Protein AF-A0A0B6Z1A5-F1 (afdb_monomer_lite)

Organism: NCBI:txid1028688

Radius of gyration: 14.41 Å; chains: 1; bounding box: 32×28×41 Å

Sequence (87 aa):
KTLKKDDVPTQKGATGLNNLGNTCFMNAALQCVSNTWPLTHYFAGNLHLFELNRNNPLGMKGHIAQRYGELIKDIWSGTSKTVAPLK

Secondary structure (DSSP, 8-state):
----TT-S---TT--EE---SS-HHHHHHHHHHHT-HHHHHHHHTTGGGGS--TT-TTS-TTHHHHHHHHHHHHHHSSS-SEE----

Structure (mmCIF, N/CA/C/O backbone):
data_AF-A0A0B6Z1A5-F1
#
_entry.id   AF-A0A0B6Z1A5-F1
#
loop_
_atom_site.group_PDB
_atom_site.id
_atom_site.type_symbol
_atom_site.label_atom_id
_atom_site.label_alt_id
_atom_site.label_comp_id
_atom_site.label_asym_id
_atom_site.label_entity_id
_atom_site.label_seq_id
_atom_site.pdbx_PDB_ins_code
_atom_site.Cartn_x
_atom_site.Cartn_y
_atom_site.Cartn_z
_atom_site.occupancy
_atom_site.B_iso_or_equiv
_atom_site.auth_seq_id
_atom_site.auth_comp_id
_atom_site.auth_asym_id
_atom_site.auth_atom_id
_atom_site.pdbx_PDB_model_num
ATOM 1 N N . LYS A 1 1 ? -14.570 -15.621 26.820 1.00 43.00 1 LYS A N 1
ATOM 2 C CA . LYS A 1 1 ? -13.513 -15.125 25.906 1.00 43.00 1 LYS A CA 1
ATOM 3 C C . LYS A 1 1 ? -13.605 -13.608 25.906 1.00 43.00 1 LYS A C 1
ATOM 5 O O . LYS A 1 1 ? -14.602 -13.090 25.426 1.00 43.00 1 LYS A O 1
ATOM 10 N N . THR A 1 2 ? -12.670 -12.920 26.550 1.00 42.78 2 THR A N 1
ATOM 11 C CA . THR A 1 2 ? -12.693 -11.456 26.664 1.00 42.78 2 THR A CA 1
ATOM 12 C C . THR A 1 2 ? -12.333 -10.860 25.305 1.00 42.78 2 THR A C 1
ATOM 14 O O . THR A 1 2 ? -11.233 -11.108 24.816 1.00 42.78 2 THR A O 1
ATOM 17 N N . LEU A 1 3 ? -13.271 -10.148 24.676 1.00 49.25 3 LEU A N 1
ATOM 18 C CA . LEU A 1 3 ? -13.026 -9.388 23.448 1.00 49.25 3 LEU A CA 1
ATOM 19 C C . LEU A 1 3 ? -11.945 -8.342 23.740 1.00 49.25 3 LEU A C 1
ATOM 21 O O . LEU A 1 3 ? -12.035 -7.630 24.746 1.00 49.25 3 LEU A O 1
ATOM 25 N N . LYS A 1 4 ? -10.903 -8.272 22.906 1.00 58.50 4 LYS A N 1
ATOM 26 C CA . LYS A 1 4 ? -9.917 -7.196 23.030 1.00 58.50 4 LYS A CA 1
ATOM 27 C C . LYS A 1 4 ? -10.599 -5.900 22.592 1.00 58.50 4 LYS A C 1
ATOM 29 O O . LYS A 1 4 ? -11.470 -5.908 21.729 1.00 58.50 4 LYS A O 1
ATOM 34 N N . LYS A 1 5 ? -10.209 -4.777 23.196 1.00 50.31 5 LYS A N 1
ATOM 35 C CA . LYS A 1 5 ? -10.790 -3.439 22.968 1.00 50.31 5 LYS A CA 1
ATOM 36 C C . LYS A 1 5 ? -10.777 -2.990 21.489 1.00 50.31 5 LYS A C 1
ATOM 38 O O . LYS A 1 5 ? -11.492 -2.055 21.140 1.00 50.31 5 LYS A O 1
ATOM 43 N N . ASP A 1 6 ? -10.023 -3.689 20.642 1.00 55.53 6 ASP A N 1
ATOM 44 C CA . ASP A 1 6 ? -9.849 -3.415 19.216 1.00 55.53 6 ASP A CA 1
ATOM 45 C C . ASP A 1 6 ? -10.755 -4.253 18.290 1.00 55.53 6 ASP A C 1
ATOM 47 O O . ASP A 1 6 ? -10.844 -3.934 17.111 1.00 55.53 6 ASP A O 1
ATOM 51 N N . ASP A 1 7 ? -11.491 -5.251 18.798 1.00 56.56 7 ASP A N 1
ATOM 52 C CA . ASP A 1 7 ? -12.356 -6.140 17.991 1.00 56.56 7 ASP A CA 1
ATOM 53 C C . ASP A 1 7 ? -13.738 -5.529 17.657 1.00 56.56 7 ASP A C 1
ATOM 55 O O . ASP A 1 7 ? -14.700 -6.249 17.379 1.00 56.56 7 ASP A O 1
ATOM 59 N N . VAL A 1 8 ? -13.890 -4.200 17.711 1.00 60.56 8 VAL A N 1
ATOM 60 C CA . VAL A 1 8 ? -15.147 -3.551 17.303 1.00 60.56 8 VAL A CA 1
ATOM 61 C C . VAL A 1 8 ? -15.211 -3.567 15.775 1.00 60.56 8 VAL A C 1
ATOM 63 O O . VAL A 1 8 ? -14.329 -2.968 15.157 1.00 60.56 8 VAL A O 1
ATOM 66 N N . PRO A 1 9 ? -16.233 -4.187 15.152 1.00 65.19 9 PRO A N 1
ATOM 67 C CA . PRO A 1 9 ? -16.368 -4.195 13.701 1.00 65.19 9 PRO A CA 1
ATOM 68 C C . PRO A 1 9 ? -16.322 -2.771 13.147 1.00 65.19 9 PRO A C 1
ATOM 70 O O . PRO A 1 9 ? -17.099 -1.906 13.561 1.00 65.19 9 PRO A O 1
ATOM 73 N N . THR A 1 10 ? -15.398 -2.524 12.225 1.00 81.06 10 THR A N 1
ATOM 74 C CA . THR A 1 10 ? -15.270 -1.253 11.513 1.00 81.06 10 THR A CA 1
ATOM 75 C C . THR A 1 10 ? -15.776 -1.405 10.085 1.00 81.06 10 THR A C 1
ATOM 77 O O . THR A 1 10 ? -15.790 -2.493 9.506 1.00 81.06 10 THR A O 1
ATOM 80 N N . GLN A 1 11 ? -16.243 -0.304 9.497 1.00 91.19 11 GLN A N 1
ATOM 81 C CA . GLN A 1 11 ? -16.623 -0.294 8.089 1.00 91.19 11 GLN A CA 1
ATOM 82 C C . GLN A 1 11 ? -15.386 -0.601 7.232 1.00 91.19 11 GLN A C 1
ATOM 84 O O . GLN A 1 11 ? -14.340 0.025 7.395 1.00 91.19 11 GLN A O 1
ATOM 89 N N . LYS A 1 12 ? -15.494 -1.565 6.310 1.00 93.56 12 LYS A N 1
ATOM 90 C CA . LYS A 1 12 ? -14.390 -1.917 5.405 1.00 93.56 12 LYS A CA 1
ATOM 91 C C . LYS A 1 12 ? -13.935 -0.690 4.616 1.00 93.56 12 LYS A C 1
ATOM 93 O O . LYS A 1 12 ? -14.768 0.060 4.112 1.00 93.56 12 LYS A O 1
ATOM 98 N N . GLY A 1 13 ? -12.622 -0.495 4.534 1.00 92.81 13 GLY A N 1
ATOM 99 C CA . GLY A 1 13 ? -12.024 0.676 3.893 1.00 92.81 13 GLY A CA 1
ATOM 100 C C . GLY A 1 13 ? -11.987 1.924 4.782 1.00 92.81 13 GLY A C 1
ATOM 101 O O . GLY A 1 13 ? -11.207 2.828 4.505 1.00 92.81 13 GLY A O 1
ATOM 102 N N . ALA A 1 14 ? -12.733 1.961 5.893 1.00 95.44 14 ALA A N 1
ATOM 103 C CA . ALA A 1 14 ? -12.693 3.040 6.880 1.00 95.44 14 ALA A CA 1
ATOM 104 C C . ALA A 1 14 ? -11.668 2.750 7.998 1.00 95.44 14 ALA A C 1
ATOM 106 O O . ALA A 1 14 ? -11.995 2.767 9.186 1.00 95.44 14 ALA A O 1
ATOM 107 N N . THR A 1 15 ? -10.420 2.486 7.600 1.00 96.44 15 THR A N 1
ATOM 108 C CA . THR A 1 15 ? -9.295 2.198 8.505 1.00 96.44 15 THR A CA 1
ATOM 109 C C . THR A 1 15 ? -8.228 3.281 8.363 1.00 96.44 15 THR A C 1
ATOM 111 O O . THR A 1 15 ? -7.691 3.505 7.278 1.00 96.44 15 THR A O 1
ATOM 114 N N . GLY A 1 16 ? -7.906 3.967 9.460 1.00 96.94 16 GLY A N 1
ATOM 115 C CA . GLY A 1 16 ? -6.863 4.991 9.503 1.00 96.94 16 GLY A CA 1
ATOM 116 C C . GLY 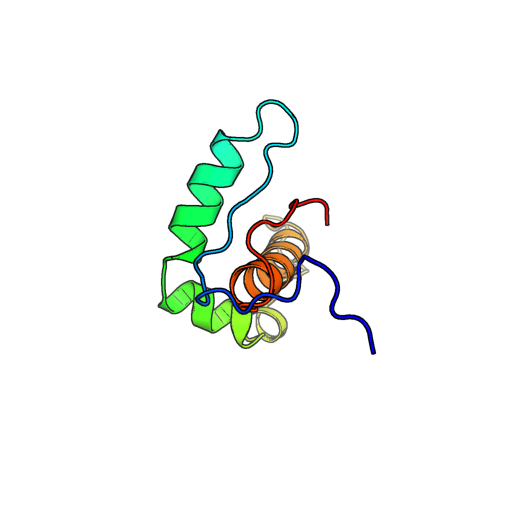A 1 16 ? -5.446 4.415 9.412 1.00 96.94 16 GLY A C 1
ATOM 117 O O . GLY A 1 16 ? -5.211 3.244 9.700 1.00 96.94 16 GLY A O 1
ATOM 118 N N . LEU A 1 17 ? -4.479 5.260 9.049 1.00 98.12 17 LEU A N 1
ATOM 119 C CA . LEU A 1 17 ? -3.056 4.908 9.035 1.00 98.12 17 LEU A CA 1
ATOM 120 C C . LEU A 1 17 ? -2.310 5.703 10.104 1.00 98.12 17 LEU A C 1
ATOM 122 O O . LEU A 1 17 ? -2.392 6.934 10.132 1.00 98.12 17 LEU A O 1
ATOM 126 N N . ASN A 1 18 ? -1.570 5.010 10.967 1.00 97.88 18 ASN A N 1
ATOM 127 C CA . ASN A 1 18 ? -0.766 5.657 11.998 1.00 97.88 18 ASN A CA 1
ATOM 128 C C . ASN A 1 18 ? 0.357 6.480 11.342 1.00 97.88 18 ASN A C 1
ATOM 130 O O . ASN A 1 18 ? 1.011 6.027 10.402 1.00 97.88 18 ASN A O 1
ATOM 134 N N . ASN A 1 19 ? 0.589 7.701 11.825 1.00 97.31 19 ASN A N 1
ATOM 135 C CA . ASN A 1 19 ? 1.771 8.475 11.447 1.00 97.31 19 ASN A CA 1
ATOM 136 C C . ASN A 1 19 ? 2.986 7.894 12.185 1.00 97.31 19 ASN A C 1
ATOM 138 O O . ASN A 1 19 ? 2.926 7.696 13.397 1.00 97.31 19 ASN A O 1
ATOM 142 N N . LEU A 1 20 ? 4.065 7.611 11.457 1.00 97.00 20 LEU A N 1
ATOM 143 C CA . LEU A 1 20 ? 5.284 6.977 11.968 1.00 97.00 20 LEU A CA 1
ATOM 144 C C . LEU A 1 20 ? 6.451 7.974 12.079 1.00 97.00 20 LEU A C 1
ATOM 146 O O . LEU A 1 20 ? 7.609 7.574 12.110 1.00 97.00 20 LEU A O 1
ATOM 150 N N . GLY A 1 21 ? 6.140 9.274 12.130 1.00 96.94 21 GLY A N 1
ATOM 151 C CA . GLY A 1 21 ? 7.106 10.373 12.123 1.00 96.94 21 GLY A CA 1
ATOM 152 C C . GLY A 1 21 ? 7.231 10.982 10.728 1.00 96.94 21 GLY A C 1
ATOM 153 O O . GLY A 1 21 ? 7.892 10.429 9.858 1.00 96.94 21 GLY A O 1
ATOM 154 N N . ASN A 1 22 ? 6.583 12.130 10.505 1.00 97.31 22 ASN A N 1
ATOM 155 C CA . ASN A 1 22 ? 6.538 12.826 9.211 1.00 97.31 22 ASN A CA 1
ATOM 156 C C . ASN A 1 22 ? 6.042 11.971 8.025 1.00 97.31 22 ASN A C 1
ATOM 158 O O . ASN A 1 22 ? 6.285 12.328 6.879 1.00 97.31 22 ASN A O 1
ATOM 162 N N . THR A 1 23 ? 5.295 10.883 8.255 1.00 98.06 23 THR A N 1
ATOM 163 C CA . THR A 1 23 ? 4.802 9.995 7.181 1.00 98.06 23 THR A CA 1
ATOM 164 C C . THR A 1 23 ? 3.378 10.312 6.716 1.00 98.06 23 THR A C 1
ATOM 166 O O . THR A 1 23 ? 2.772 9.534 5.979 1.00 98.06 23 THR A O 1
ATOM 169 N N . CYS A 1 24 ? 2.810 11.454 7.116 1.00 97.56 24 CYS A N 1
ATOM 170 C CA . CYS A 1 24 ? 1.445 11.831 6.735 1.00 97.56 24 CYS A CA 1
ATOM 171 C C . CYS A 1 24 ? 1.264 11.983 5.215 1.00 97.56 24 CYS A C 1
ATOM 173 O O . CYS A 1 24 ? 0.184 11.679 4.713 1.00 97.56 24 CYS A O 1
ATOM 175 N N . PHE A 1 25 ? 2.315 12.365 4.479 1.00 98.25 25 PHE A N 1
ATOM 176 C CA . PHE A 1 25 ? 2.297 12.414 3.013 1.00 98.25 25 PHE A CA 1
ATOM 177 C C . PHE A 1 25 ? 2.011 11.031 2.404 1.00 98.25 25 PHE A C 1
ATOM 179 O O . PHE A 1 25 ? 1.175 10.897 1.512 1.00 98.25 25 PHE A O 1
ATOM 186 N N . MET A 1 26 ? 2.657 9.989 2.936 1.00 98.06 26 MET A N 1
ATOM 187 C CA . MET A 1 26 ? 2.466 8.609 2.504 1.00 98.06 26 MET A CA 1
ATOM 188 C C . MET A 1 26 ? 1.072 8.123 2.897 1.00 98.06 26 MET A C 1
ATOM 190 O O . MET A 1 26 ? 0.386 7.523 2.076 1.00 98.06 26 MET A O 1
ATOM 194 N N . ASN A 1 27 ? 0.619 8.440 4.115 1.00 98.31 27 ASN A N 1
ATOM 195 C CA . ASN A 1 27 ? -0.720 8.072 4.573 1.00 98.31 27 ASN A CA 1
ATOM 196 C C . ASN A 1 27 ? -1.807 8.679 3.673 1.00 98.31 27 ASN A C 1
ATOM 198 O O . ASN A 1 27 ? -2.725 7.966 3.276 1.00 98.31 27 ASN A O 1
ATOM 202 N N . ALA A 1 28 ? -1.692 9.962 3.314 1.00 98.50 28 ALA A N 1
ATOM 203 C CA . ALA A 1 28 ? -2.643 10.632 2.429 1.00 98.50 28 ALA A CA 1
ATOM 204 C C . ALA A 1 28 ? -2.692 9.971 1.041 1.00 98.50 28 ALA A C 1
ATOM 206 O O . ALA A 1 28 ? -3.773 9.640 0.555 1.00 98.50 28 ALA A O 1
ATOM 207 N N . ALA A 1 29 ? -1.530 9.701 0.437 1.00 98.50 29 ALA A N 1
ATOM 208 C CA . ALA A 1 29 ? -1.456 9.016 -0.851 1.00 98.50 29 ALA A CA 1
ATOM 209 C C . ALA A 1 29 ? -2.057 7.599 -0.786 1.00 98.50 29 ALA A C 1
ATOM 211 O O . ALA A 1 29 ? -2.898 7.246 -1.612 1.00 98.50 29 ALA A O 1
ATOM 212 N N . LEU A 1 30 ? -1.684 6.803 0.222 1.00 98.38 30 LEU A N 1
ATOM 213 C CA . LEU A 1 30 ? -2.190 5.441 0.405 1.00 98.38 30 LEU A CA 1
ATOM 214 C C . LEU A 1 30 ? -3.709 5.405 0.583 1.00 98.38 30 LEU A C 1
ATOM 216 O O . LEU A 1 30 ? -4.350 4.518 0.027 1.00 98.38 30 LEU A O 1
ATOM 220 N N . GLN A 1 31 ? -4.290 6.366 1.307 1.00 98.38 31 GLN A N 1
ATOM 221 C CA . GLN A 1 31 ? -5.741 6.459 1.469 1.00 98.38 31 GLN A CA 1
ATOM 222 C C . GLN A 1 31 ? -6.450 6.737 0.138 1.00 98.38 31 GLN A C 1
ATOM 224 O O . GLN A 1 31 ? -7.432 6.062 -0.171 1.00 98.38 31 GLN A O 1
ATOM 229 N N . CYS A 1 32 ? -5.938 7.654 -0.689 1.00 98.56 32 CYS A N 1
ATOM 230 C CA . CYS A 1 32 ? -6.503 7.919 -2.018 1.00 98.56 32 CYS A CA 1
ATOM 231 C C . CYS A 1 32 ? -6.460 6.672 -2.914 1.00 98.56 32 CYS A C 1
ATOM 233 O O . CYS A 1 32 ? -7.464 6.287 -3.514 1.00 98.56 32 CYS A O 1
ATOM 235 N N . VAL A 1 33 ? -5.307 6.002 -2.967 1.00 98.31 33 VAL A N 1
ATOM 236 C CA . VAL A 1 33 ? -5.123 4.811 -3.808 1.00 98.31 33 VAL A CA 1
ATOM 237 C C . VAL A 1 33 ? -5.968 3.637 -3.282 1.00 98.31 33 VAL A C 1
ATOM 239 O O . VAL A 1 33 ? -6.640 2.973 -4.063 1.00 98.31 33 VAL A O 1
ATOM 242 N N . SER A 1 34 ? -6.033 3.436 -1.960 1.00 98.25 34 SER A N 1
ATOM 243 C CA . SER A 1 34 ? -6.875 2.418 -1.301 1.00 98.25 34 SER A CA 1
ATOM 244 C C . SER A 1 34 ? -8.378 2.610 -1.539 1.00 98.25 34 SER A C 1
ATOM 246 O O . SER A 1 34 ? -9.142 1.647 -1.502 1.00 98.25 34 SER A O 1
ATOM 248 N N . ASN A 1 35 ? -8.832 3.837 -1.796 1.00 97.81 35 ASN A N 1
ATOM 249 C CA . ASN A 1 35 ? -10.233 4.117 -2.120 1.00 97.81 35 ASN A CA 1
ATOM 250 C C . ASN A 1 35 ? -10.519 4.080 -3.633 1.00 97.81 35 ASN A C 1
ATOM 252 O O . ASN A 1 35 ? -11.638 4.353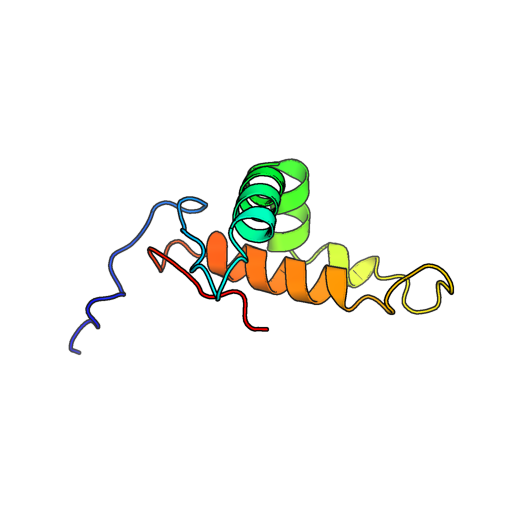 -4.065 1.00 97.81 35 ASN A O 1
ATOM 256 N N . THR A 1 36 ? -9.541 3.683 -4.453 1.00 98.44 36 THR A N 1
ATOM 257 C C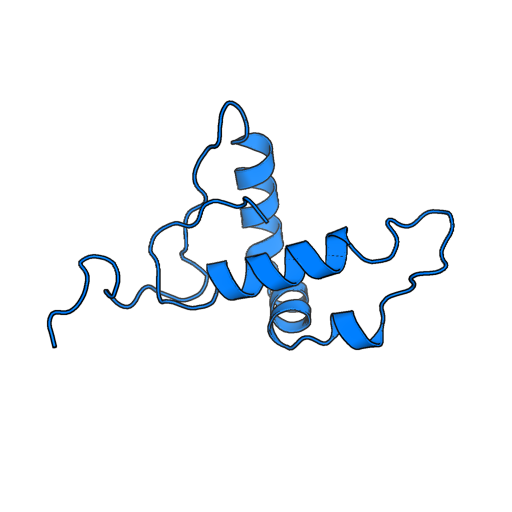A . THR A 1 36 ? -9.739 3.448 -5.887 1.00 98.44 36 THR A CA 1
ATOM 258 C C . THR A 1 36 ? -10.251 2.024 -6.107 1.00 98.44 36 THR A C 1
ATOM 260 O O . THR A 1 36 ? -9.472 1.078 -6.220 1.00 98.44 36 THR A O 1
ATOM 263 N N . TRP A 1 37 ? -11.578 1.862 -6.170 1.00 97.38 37 TRP A N 1
ATOM 264 C CA . TRP A 1 37 ? -12.247 0.552 -6.126 1.00 97.38 37 TRP A CA 1
ATOM 265 C C . TRP A 1 37 ? -11.675 -0.533 -7.062 1.00 97.38 37 TRP A C 1
ATOM 267 O O . TRP A 1 37 ? -11.407 -1.629 -6.565 1.00 97.38 37 TRP A O 1
ATOM 277 N N . PRO A 1 38 ? -11.420 -0.283 -8.366 1.00 98.56 38 PRO A N 1
ATOM 278 C CA . PRO A 1 38 ? -10.866 -1.317 -9.247 1.00 98.56 38 PRO A CA 1
ATOM 279 C C . PRO A 1 38 ? -9.513 -1.855 -8.764 1.00 98.56 38 PRO A C 1
ATOM 281 O O . PRO A 1 38 ? -9.265 -3.060 -8.802 1.00 98.56 38 PRO A O 1
ATOM 284 N N . LEU A 1 39 ? -8.658 -0.965 -8.255 1.00 98.50 39 LEU A N 1
ATOM 285 C CA . LEU A 1 39 ? -7.331 -1.309 -7.761 1.00 98.50 39 LEU A CA 1
ATOM 286 C C . LEU A 1 39 ? -7.417 -2.083 -6.443 1.00 98.50 39 LEU A C 1
ATOM 288 O O . LEU A 1 39 ? -6.768 -3.113 -6.269 1.00 98.50 39 LEU A O 1
ATOM 292 N N . THR A 1 40 ? -8.273 -1.628 -5.534 1.00 98.38 40 THR A N 1
ATOM 293 C CA . THR A 1 40 ? -8.517 -2.296 -4.253 1.00 98.38 40 THR A CA 1
ATOM 294 C C . THR A 1 40 ? -9.065 -3.697 -4.446 1.00 98.38 40 THR A C 1
ATOM 296 O O . THR A 1 40 ? -8.562 -4.630 -3.827 1.00 98.38 40 THR A O 1
ATOM 299 N N . HIS A 1 41 ? -10.045 -3.872 -5.333 1.00 98.19 41 HIS A N 1
ATOM 300 C CA . HIS A 1 41 ? -10.598 -5.185 -5.644 1.00 98.19 41 HIS A CA 1
ATOM 301 C C . HIS A 1 41 ? -9.516 -6.134 -6.190 1.00 98.19 41 HIS A C 1
ATOM 303 O O . HIS A 1 41 ? -9.417 -7.284 -5.760 1.00 98.19 41 HIS A O 1
ATOM 309 N N . TYR A 1 42 ? -8.649 -5.632 -7.074 1.00 98.81 42 TYR A N 1
ATOM 310 C CA . TYR A 1 42 ? -7.525 -6.384 -7.634 1.00 98.81 42 TYR A CA 1
ATOM 311 C C . TYR A 1 42 ? -6.520 -6.853 -6.567 1.00 98.81 42 TYR A C 1
ATOM 313 O O . TYR A 1 42 ? -6.143 -8.030 -6.531 1.00 98.81 42 TYR A O 1
ATOM 321 N N . PHE A 1 43 ? -6.118 -5.969 -5.649 1.00 98.62 43 PHE A N 1
ATOM 322 C CA . PHE A 1 43 ? -5.178 -6.321 -4.580 1.00 98.62 43 PHE A CA 1
ATOM 323 C C . PHE A 1 43 ? -5.809 -7.187 -3.483 1.00 98.62 43 PHE A C 1
ATOM 325 O O . PHE A 1 43 ? -5.202 -8.183 -3.077 1.00 98.62 43 PHE A O 1
ATOM 332 N N . ALA A 1 44 ? -7.031 -6.868 -3.048 1.00 97.69 44 ALA A N 1
ATOM 333 C CA . ALA A 1 44 ? -7.762 -7.638 -2.042 1.00 97.69 44 ALA A CA 1
ATOM 334 C C . ALA A 1 44 ? -8.030 -9.081 -2.505 1.00 97.69 44 ALA A C 1
ATOM 336 O O . ALA A 1 44 ? -7.942 -10.010 -1.703 1.00 97.69 44 ALA A O 1
ATOM 337 N N . GLY A 1 45 ? -8.281 -9.274 -3.805 1.00 97.69 45 GLY A N 1
ATOM 338 C CA . GLY A 1 45 ? -8.468 -10.582 -4.435 1.00 97.69 45 GLY A CA 1
ATOM 339 C C . GLY A 1 45 ? -7.181 -11.355 -4.745 1.00 97.69 45 GLY A C 1
ATOM 340 O O . GLY A 1 45 ? -7.262 -12.413 -5.359 1.00 97.69 45 GLY A O 1
ATOM 341 N N . ASN A 1 46 ? -5.998 -10.863 -4.352 1.00 98.38 46 ASN A N 1
ATOM 342 C CA . ASN A 1 46 ? -4.690 -11.462 -4.672 1.00 98.38 46 ASN A CA 1
ATOM 343 C C . ASN A 1 46 ? -4.353 -11.576 -6.168 1.00 98.38 46 ASN A C 1
ATOM 345 O O . ASN A 1 46 ? -3.400 -12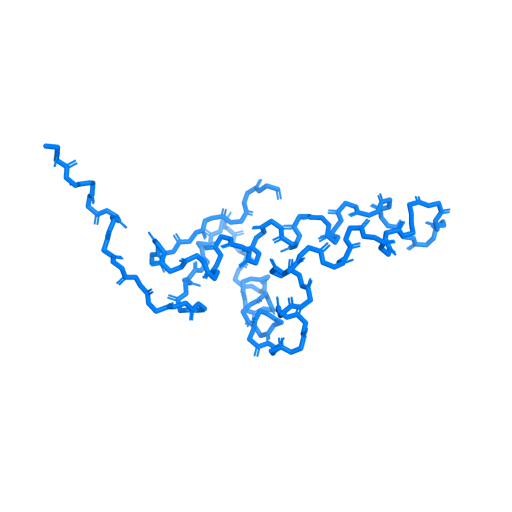.270 -6.516 1.00 98.38 46 ASN A O 1
ATOM 349 N N . LEU A 1 47 ? -5.069 -10.877 -7.051 1.00 98.56 47 LEU A N 1
ATOM 350 C CA . LEU A 1 47 ? -4.871 -10.998 -8.499 1.00 98.56 47 LEU A CA 1
ATOM 351 C C . LEU A 1 47 ? -3.452 -10.576 -8.917 1.00 98.56 47 LEU A C 1
ATOM 353 O O . LEU A 1 47 ? -2.819 -11.241 -9.733 1.00 98.56 47 LEU A O 1
ATOM 357 N N . HIS A 1 48 ? -2.899 -9.563 -8.242 1.00 98.31 48 HIS A N 1
ATOM 358 C CA . HIS A 1 48 ? -1.519 -9.106 -8.425 1.00 98.31 48 HIS A CA 1
ATOM 359 C C . HIS A 1 48 ? -0.454 -10.197 -8.320 1.00 98.31 48 HIS A C 1
ATOM 361 O O . HIS A 1 48 ? 0.576 -10.084 -8.977 1.00 98.31 48 HIS A O 1
ATOM 367 N N . LEU A 1 49 ? -0.674 -11.253 -7.526 1.00 97.81 49 LEU A N 1
ATOM 368 C CA . LEU A 1 49 ? 0.320 -12.310 -7.328 1.00 97.81 49 LEU A CA 1
ATOM 369 C C . LEU A 1 49 ? 0.579 -13.124 -8.603 1.00 97.81 49 LEU A C 1
ATOM 371 O O . LEU A 1 49 ? 1.687 -13.631 -8.770 1.00 97.81 49 LEU A O 1
ATOM 375 N N . PHE A 1 50 ? -0.407 -13.211 -9.500 1.00 98.00 50 PHE A N 1
ATOM 376 C CA . PHE A 1 50 ? -0.293 -13.916 -10.779 1.00 98.00 50 PHE A CA 1
ATOM 377 C C . PHE A 1 50 ? 0.401 -13.080 -11.863 1.00 98.00 50 PHE A C 1
ATOM 379 O O . PHE A 1 50 ? 0.880 -13.631 -12.849 1.00 98.00 50 PHE A O 1
ATOM 386 N N . GLU A 1 51 ? 0.495 -11.763 -11.670 1.00 98.00 51 GLU A N 1
ATOM 387 C CA . GLU A 1 51 ? 0.996 -10.807 -12.667 1.00 98.00 51 GLU A CA 1
ATOM 388 C C . GLU A 1 51 ? 2.330 -10.156 -12.251 1.00 98.00 51 GLU A C 1
ATOM 390 O O . GLU A 1 51 ? 2.833 -9.246 -12.914 1.00 98.00 51 GLU A O 1
ATOM 395 N N . LEU A 1 52 ? 2.947 -10.618 -11.153 1.00 98.06 52 LEU A N 1
ATOM 396 C CA . LEU A 1 52 ? 4.217 -10.074 -10.667 1.00 98.06 52 LEU A CA 1
ATOM 397 C C . LEU A 1 52 ? 5.359 -10.304 -11.665 1.00 98.06 52 LEU A C 1
ATOM 399 O O . LEU A 1 52 ? 5.950 -11.382 -11.737 1.00 98.06 52 LEU A O 1
ATOM 403 N N . ASN A 1 53 ? 5.783 -9.235 -12.337 1.00 97.81 53 ASN A N 1
ATOM 404 C CA . ASN A 1 53 ? 6.999 -9.242 -13.141 1.00 97.81 53 ASN A CA 1
ATOM 405 C C . ASN A 1 53 ? 8.248 -9.026 -12.265 1.00 97.81 53 ASN A C 1
ATOM 407 O O . ASN A 1 53 ? 8.736 -7.907 -12.091 1.00 97.81 53 ASN A O 1
ATOM 411 N N . ARG A 1 54 ? 8.769 -10.116 -11.690 1.00 97.88 54 ARG A N 1
ATOM 412 C CA . ARG A 1 54 ? 9.927 -10.085 -10.775 1.00 97.88 54 ARG A CA 1
ATOM 413 C C . ARG A 1 54 ? 11.267 -9.827 -11.467 1.00 97.88 54 ARG A C 1
ATOM 415 O O . ARG A 1 54 ? 12.205 -9.396 -10.800 1.00 97.88 54 ARG A O 1
ATOM 422 N N . ASN A 1 55 ? 11.337 -10.062 -12.775 1.00 97.62 55 ASN A N 1
ATOM 423 C CA . ASN A 1 55 ? 12.564 -9.954 -13.564 1.00 97.62 55 ASN A CA 1
ATOM 424 C C . ASN A 1 55 ? 12.706 -8.589 -14.254 1.00 97.62 55 ASN A C 1
ATOM 426 O O . ASN A 1 55 ? 13.728 -8.338 -14.887 1.00 97.62 55 ASN A O 1
ATOM 430 N N . ASN A 1 56 ? 11.703 -7.707 -14.146 1.00 97.56 56 ASN A N 1
ATOM 431 C CA . ASN A 1 56 ? 11.756 -6.372 -14.734 1.00 97.56 56 ASN A CA 1
ATOM 432 C C . ASN A 1 56 ? 12.892 -5.544 -14.097 1.00 97.56 56 ASN A C 1
ATOM 434 O O . ASN A 1 56 ? 12.797 -5.234 -12.905 1.00 97.56 56 ASN A O 1
ATOM 438 N N . PRO A 1 57 ? 13.917 -5.123 -14.866 1.00 97.00 57 PRO A N 1
ATOM 439 C CA . PRO A 1 57 ? 15.033 -4.334 -14.341 1.00 97.00 57 PRO A CA 1
ATOM 440 C C . PRO A 1 57 ? 14.621 -2.932 -13.869 1.00 97.00 57 PRO A C 1
ATOM 442 O O . PRO A 1 57 ? 15.341 -2.320 -13.089 1.00 97.00 57 PRO A O 1
ATOM 445 N N . LEU A 1 58 ? 13.461 -2.431 -14.306 1.00 97.75 58 LEU A N 1
ATOM 446 C CA . LEU A 1 58 ? 12.888 -1.155 -13.860 1.00 97.75 58 LEU A CA 1
ATOM 447 C C . LEU A 1 58 ? 11.956 -1.314 -12.649 1.00 97.75 58 LEU A C 1
ATOM 449 O O . LEU A 1 58 ? 11.452 -0.326 -12.120 1.00 97.75 58 LEU A O 1
ATOM 453 N N . GLY A 1 59 ? 11.671 -2.553 -12.241 1.00 96.75 59 GLY A N 1
ATOM 454 C CA . GLY A 1 59 ? 10.766 -2.865 -11.142 1.00 96.75 59 GLY A CA 1
ATOM 455 C C . GLY A 1 59 ? 11.481 -3.075 -9.809 1.00 96.75 59 GLY A C 1
ATOM 456 O O . GLY A 1 59 ? 12.702 -3.057 -9.696 1.00 96.75 59 GLY A O 1
ATOM 457 N N . MET A 1 60 ? 10.689 -3.349 -8.774 1.00 97.62 60 MET A N 1
ATOM 458 C CA . MET A 1 60 ? 11.173 -3.583 -7.407 1.00 97.62 60 MET A CA 1
ATOM 459 C C . MET A 1 60 ? 11.052 -5.063 -7.020 1.00 97.62 60 MET A C 1
ATOM 461 O O . MET A 1 60 ? 10.647 -5.386 -5.904 1.00 97.62 60 MET A O 1
ATOM 465 N N . LYS A 1 61 ? 11.309 -5.977 -7.970 1.00 97.62 61 LYS A N 1
ATOM 466 C CA . LYS A 1 61 ? 11.204 -7.447 -7.801 1.00 97.62 61 LYS A CA 1
ATOM 467 C C . LYS A 1 61 ? 9.835 -7.942 -7.285 1.00 97.62 61 LYS A C 1
ATOM 469 O O . LYS A 1 61 ? 9.713 -9.045 -6.747 1.00 97.62 61 LYS A O 1
ATOM 474 N N . GLY A 1 62 ? 8.794 -7.120 -7.445 1.00 97.62 62 GLY A N 1
ATOM 475 C CA . GLY A 1 62 ? 7.438 -7.357 -6.938 1.00 97.62 62 GLY A CA 1
ATOM 476 C C . GLY A 1 62 ? 7.210 -6.992 -5.464 1.00 97.62 62 GLY A C 1
ATOM 477 O O . GLY A 1 62 ? 6.083 -7.119 -4.995 1.00 97.62 62 GLY A O 1
ATOM 478 N N . HIS A 1 63 ? 8.222 -6.512 -4.730 1.00 97.19 63 HIS A N 1
ATOM 479 C CA . HIS A 1 63 ? 8.101 -6.249 -3.289 1.00 97.19 63 HIS A CA 1
ATOM 480 C C . HIS A 1 63 ? 7.075 -5.163 -2.959 1.00 97.19 63 HIS A C 1
ATOM 482 O O . HIS A 1 63 ? 6.252 -5.360 -2.071 1.00 97.19 63 HIS A O 1
ATOM 488 N N . ILE A 1 64 ? 7.067 -4.054 -3.707 1.00 97.56 64 ILE A N 1
ATOM 489 C CA . ILE A 1 64 ? 6.108 -2.959 -3.482 1.00 97.56 64 ILE A CA 1
ATOM 490 C C . ILE A 1 64 ? 4.668 -3.432 -3.701 1.00 97.56 64 ILE A C 1
ATOM 492 O O . ILE A 1 64 ? 3.814 -3.194 -2.853 1.00 97.56 64 ILE A O 1
ATOM 496 N N . ALA A 1 65 ? 4.407 -4.158 -4.792 1.00 98.12 65 ALA A N 1
ATOM 497 C CA . ALA A 1 65 ? 3.080 -4.701 -5.078 1.00 98.12 65 ALA A CA 1
ATOM 498 C C . ALA A 1 65 ? 2.623 -5.686 -3.989 1.00 98.12 65 ALA A C 1
ATOM 500 O O . ALA A 1 65 ? 1.479 -5.627 -3.547 1.00 98.12 65 ALA A O 1
ATOM 501 N N . GLN A 1 66 ? 3.526 -6.545 -3.510 1.00 98.00 66 GLN A N 1
ATOM 502 C CA . GLN A 1 66 ? 3.227 -7.495 -2.442 1.00 98.00 66 GLN A CA 1
ATOM 503 C C . GLN A 1 66 ? 2.899 -6.790 -1.114 1.00 98.00 66 GLN A C 1
ATOM 505 O O . GLN A 1 66 ? 1.870 -7.084 -0.506 1.00 98.00 66 GLN A O 1
ATOM 510 N N . ARG A 1 67 ? 3.722 -5.824 -0.682 1.00 98.00 67 ARG A N 1
ATOM 511 C CA . ARG A 1 67 ? 3.479 -5.061 0.556 1.00 98.00 67 ARG A CA 1
ATOM 512 C C . ARG A 1 67 ? 2.222 -4.214 0.485 1.00 98.00 67 ARG A C 1
ATOM 514 O O . ARG A 1 67 ? 1.463 -4.159 1.450 1.00 98.00 67 ARG A O 1
ATOM 521 N N . TYR A 1 68 ? 1.957 -3.610 -0.669 1.00 98.38 68 TYR A N 1
ATOM 522 C CA . TYR A 1 68 ? 0.720 -2.877 -0.884 1.00 98.38 68 TYR A CA 1
ATOM 523 C C . TYR A 1 68 ? -0.506 -3.798 -0.794 1.00 98.38 68 TYR A C 1
ATOM 525 O O . TYR A 1 68 ? -1.469 -3.464 -0.109 1.00 98.38 68 TYR A O 1
ATOM 533 N N . GLY A 1 69 ? -0.456 -4.991 -1.395 1.00 98.19 69 GLY A N 1
ATOM 534 C CA . GLY A 1 69 ? -1.528 -5.983 -1.286 1.00 98.19 69 GLY A CA 1
ATOM 535 C C . GLY A 1 69 ? -1.787 -6.456 0.148 1.00 98.19 69 GLY A C 1
ATOM 536 O O . GLY A 1 69 ? -2.941 -6.591 0.554 1.00 98.19 69 GLY A O 1
ATOM 537 N N . GLU A 1 70 ? -0.731 -6.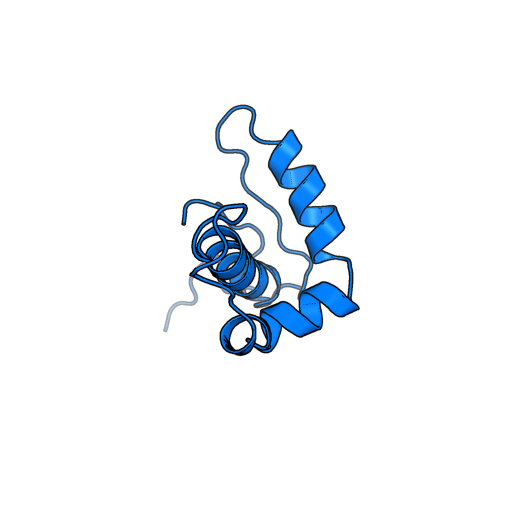670 0.936 1.00 97.69 70 GLU A N 1
ATOM 538 C CA . GLU A 1 70 ? -0.833 -6.981 2.370 1.00 97.69 70 GLU A CA 1
ATOM 539 C C . GLU A 1 70 ? -1.500 -5.836 3.147 1.00 97.69 70 GLU A C 1
ATOM 541 O O . GLU A 1 70 ? -2.454 -6.072 3.889 1.00 97.69 70 GLU A O 1
ATOM 546 N N . LEU A 1 71 ? -1.070 -4.593 2.914 1.00 97.94 71 LEU A N 1
ATOM 547 C CA . LEU A 1 71 ? -1.651 -3.416 3.557 1.00 97.94 71 LEU A CA 1
ATOM 548 C C . LEU A 1 71 ? -3.128 -3.215 3.188 1.00 97.94 71 LEU A C 1
ATOM 550 O O . LEU A 1 71 ? -3.933 -2.875 4.052 1.00 97.94 71 LEU A O 1
ATOM 554 N N . ILE A 1 72 ? -3.511 -3.444 1.929 1.00 98.12 72 ILE A N 1
ATOM 555 C CA . ILE A 1 72 ? -4.905 -3.308 1.488 1.00 98.12 72 ILE A CA 1
ATOM 556 C C . ILE A 1 72 ? -5.816 -4.291 2.215 1.00 98.12 72 ILE A C 1
ATOM 558 O O . ILE A 1 72 ? -6.914 -3.913 2.617 1.00 98.12 72 ILE A O 1
ATOM 562 N N . LYS A 1 73 ? -5.360 -5.521 2.462 1.00 97.00 73 LYS A N 1
ATOM 563 C CA . LYS A 1 73 ? -6.125 -6.477 3.273 1.00 97.00 73 LYS A CA 1
ATOM 564 C C . LYS A 1 73 ? -6.280 -6.005 4.713 1.00 97.00 73 LYS A C 1
ATOM 566 O O . LYS A 1 73 ? -7.375 -6.123 5.254 1.00 97.00 73 LYS A O 1
ATOM 571 N N . ASP A 1 74 ? -5.226 -5.442 5.301 1.00 95.75 74 ASP A N 1
ATOM 572 C CA . ASP A 1 74 ? -5.277 -4.900 6.660 1.00 95.75 74 ASP A CA 1
ATOM 573 C C . ASP A 1 74 ? -6.282 -3.721 6.730 1.00 95.75 74 ASP A C 1
ATOM 575 O O . ASP A 1 74 ? -7.159 -3.712 7.596 1.00 95.75 74 ASP A O 1
ATOM 579 N N . ILE A 1 75 ? -6.256 -2.792 5.761 1.00 96.62 75 ILE A N 1
ATOM 580 C CA . ILE A 1 75 ? -7.184 -1.643 5.667 1.00 96.62 75 ILE A CA 1
ATOM 581 C C . ILE A 1 75 ? -8.639 -2.084 5.418 1.00 96.62 75 ILE A C 1
ATOM 583 O O . ILE A 1 75 ? -9.571 -1.517 5.995 1.00 96.62 75 ILE A O 1
ATOM 587 N N . TRP A 1 76 ? -8.864 -3.089 4.569 1.00 96.88 76 TRP A N 1
ATOM 588 C CA . TRP A 1 76 ? -10.202 -3.536 4.148 1.00 96.88 76 TRP A CA 1
ATOM 589 C C . TRP A 1 76 ? -10.745 -4.738 4.935 1.00 96.88 76 TRP A C 1
ATOM 591 O O . TRP A 1 76 ? -11.818 -5.256 4.613 1.00 96.88 76 TRP A O 1
ATOM 601 N N . SER A 1 77 ? -10.048 -5.148 5.996 1.00 94.56 77 SER A N 1
ATOM 602 C CA . SER A 1 77 ? -10.458 -6.222 6.910 1.00 94.56 77 SER A CA 1
ATOM 603 C C . SER A 1 77 ? -11.777 -5.919 7.633 1.00 94.56 77 SER A C 1
ATOM 605 O O . SER A 1 77 ? -12.578 -6.827 7.856 1.00 94.56 77 SER A O 1
ATOM 607 N N . GLY A 1 78 ? -12.027 -4.646 7.968 1.00 92.44 78 GLY A N 1
ATOM 608 C CA . GLY A 1 78 ? -13.149 -4.230 8.819 1.00 92.44 78 GLY A CA 1
ATOM 609 C C . GLY A 1 78 ? -12.977 -4.633 10.289 1.00 92.44 78 GLY A C 1
ATOM 610 O O . GLY A 1 78 ? -13.958 -4.723 11.025 1.00 92.44 78 GLY A O 1
ATOM 611 N N . THR A 1 79 ? -11.744 -4.928 10.713 1.00 90.88 79 THR A N 1
ATOM 612 C CA . THR A 1 79 ? -11.440 -5.420 12.067 1.00 90.88 79 THR A CA 1
ATOM 613 C C . THR A 1 79 ? -10.642 -4.430 12.905 1.00 90.88 79 THR A C 1
ATOM 615 O O . THR A 1 79 ? -10.283 -4.737 14.035 1.00 90.88 79 THR A O 1
ATOM 618 N N . SER A 1 80 ? -10.267 -3.271 12.365 1.00 91.06 80 SER A N 1
ATOM 619 C CA . SER A 1 80 ? -9.426 -2.305 13.075 1.00 91.06 80 SER A CA 1
ATOM 620 C C . SER A 1 80 ? -9.775 -0.880 12.673 1.00 91.06 80 SER A C 1
ATOM 622 O O . SER A 1 80 ? -10.132 -0.613 11.528 1.00 91.06 80 SER A O 1
ATOM 624 N N . LYS A 1 81 ? -9.6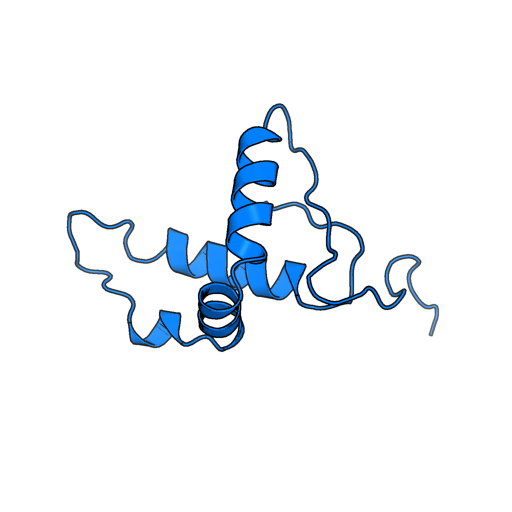85 0.052 13.628 1.00 93.69 81 LYS A N 1
ATOM 625 C CA . LYS A 1 81 ? -9.898 1.487 13.369 1.00 93.69 81 LYS A CA 1
ATOM 626 C C . LYS A 1 81 ? -8.683 2.142 12.733 1.00 93.69 81 LYS A C 1
ATOM 628 O O . LYS A 1 81 ? -8.843 3.058 11.934 1.00 93.69 81 LYS A O 1
ATOM 633 N N . THR A 1 82 ? -7.483 1.699 13.097 1.00 95.31 82 THR A N 1
ATOM 634 C CA . THR A 1 82 ? -6.229 2.181 12.520 1.00 95.31 82 THR A CA 1
ATOM 635 C C . THR A 1 82 ? -5.216 1.047 12.393 1.00 95.31 82 THR A C 1
ATOM 637 O O . THR A 1 82 ? -5.289 0.065 13.131 1.00 95.31 82 THR A O 1
ATOM 640 N N . VAL A 1 83 ? -4.265 1.182 11.467 1.00 96.00 83 VAL A N 1
ATOM 641 C CA . VAL A 1 83 ? -3.131 0.262 11.292 1.00 96.00 83 VAL A CA 1
ATOM 642 C C . VAL A 1 83 ? -1.830 1.041 11.093 1.00 96.00 83 VAL A C 1
ATOM 644 O O . VAL A 1 83 ? -1.821 2.142 10.540 1.00 96.00 83 VAL A O 1
ATOM 647 N N . ALA A 1 84 ? -0.710 0.477 11.541 1.00 96.25 84 ALA A N 1
ATOM 648 C CA . ALA A 1 84 ? 0.619 1.024 11.287 1.00 96.25 84 ALA A CA 1
ATOM 649 C C . ALA A 1 84 ? 1.244 0.322 10.065 1.00 96.25 84 ALA A C 1
ATOM 651 O O . ALA A 1 84 ? 1.454 -0.893 10.125 1.00 96.25 84 ALA A O 1
ATOM 652 N N . PRO A 1 85 ? 1.554 1.036 8.964 1.00 91.25 85 PRO A N 1
ATOM 653 C CA . PRO A 1 85 ? 2.150 0.438 7.769 1.00 91.25 85 PRO A CA 1
ATOM 654 C C . PRO A 1 85 ? 3.652 0.172 7.981 1.00 91.25 85 PRO A C 1
ATOM 656 O O . PRO A 1 85 ? 4.498 0.936 7.530 1.00 91.25 85 PRO A O 1
ATOM 659 N N . LEU A 1 86 ? 3.972 -0.891 8.727 1.00 88.00 86 LEU A N 1
ATOM 660 C CA . LEU A 1 86 ? 5.340 -1.247 9.144 1.00 88.00 86 LEU A CA 1
ATOM 661 C C . LEU A 1 86 ? 5.978 -2.391 8.335 1.00 88.00 86 LEU A C 1
ATOM 663 O O . LEU A 1 86 ? 7.159 -2.673 8.528 1.00 88.00 86 LEU A O 1
ATOM 667 N N . LYS A 1 87 ? 5.194 -3.093 7.511 1.00 72.19 87 LYS A N 1
ATOM 668 C CA . LYS A 1 87 ? 5.617 -4.313 6.805 1.00 72.19 87 LYS A CA 1
ATOM 669 C C . LYS A 1 87 ? 6.277 -4.011 5.464 1.00 72.19 87 LYS A C 1
ATOM 671 O O . LYS A 1 87 ? 5.737 -3.167 4.720 1.00 72.19 87 LYS A O 1
#

Foldseek 3Di:
DDDDPQQDQAAFLQAAEDDPDPCVVVRVVLSVQLPPVVNLVCLCVVVLVVVQPLPPPPDPSCPVSVLSSVVSCVRRVRGGNYDYSPD

pLDDT: mean 91.98, std 13.78, range [42.78, 98.81]

InterPro domains:
  IPR001394 Peptidase C19, ubiquitin carboxyl-terminal hydrolase [PF00443] (15-85)
  IPR018200 Ubiquitin specific protease, conserved site [PS00972] (16-31)
  IPR028889 Ubiquitin specific protease UPS, catalytic domain [PS50235] (15-87)
  IPR038765 Papain-like cysteine peptidase superfamily [SSF54001] (12-86)
  IPR050185 Ubiquitin carboxyl-terminal hydrolase [PTHR21646] (10-85)